Protein AF-G1DEV5-F1 (afdb_monomer)

Sequence (72 aa):
ALRRLRTACERAKRTLSSSAEASVEIDSLYEGVDFHTRITRARFEELCADLFRHTLKPVEQALRDAKMDKRQ

Solvent-accessible surface area (backbone atoms only — not comparable to full-atom values): 4188 Å² total; per-residue (Å²): 86,69,69,63,51,52,55,41,50,54,51,29,53,59,43,32,76,82,34,68,50,31,70,40,76,40,78,47,41,56,97,71,40,64,42,75,50,76,47,40,34,69,60,53,49,62,78,38,44,69,64,58,56,54,59,49,57,61,55,55,49,51,29,59,76,67,73,48,64,98,85,116

Secondary structure (DSSP, 8-state):
-HHHHHHHHHHHHHHHTTSSEEEEEEEEEETTEEEEEEEEHHHHHHHTHHHHHHTHHHHHHHHHHHT--TT-

Organism: NCBI:txid425674

Radius of gyration: 18.01 Å; Cα contacts (8 Å, |Δi|>4): 63; chains: 1; bounding box: 38×24×47 Å

Mean predicted aligned error: 4.01 Å

pLDDT: mean 95.27, std 5.39, range [57.41, 98.5]

InterPro domains:
  IPR013126 Heat shock protein 70 family [PF00012] (1-71)
  IPR013126 Heat shock protein 70 family [PTHR19375] (1-71)
  IPR043129 ATPase, nucleotide binding domain [SSF53067] (1-70)

Structure (mmCIF, N/CA/C/O backbone):
data_AF-G1DEV5-F1
#
_entry.id   AF-G1DEV5-F1
#
loop_
_atom_site.group_PDB
_atom_site.id
_atom_site.type_symbol
_atom_site.label_atom_id
_atom_site.label_alt_id
_atom_site.label_comp_id
_atom_site.label_asym_id
_atom_site.label_entity_id
_atom_site.label_seq_id
_atom_site.pdbx_PDB_ins_code
_atom_site.Cartn_x
_atom_site.Cartn_y
_atom_site.Cartn_z
_atom_site.occupancy
_atom_site.B_iso_or_equiv
_atom_site.auth_seq_id
_atom_site.auth_comp_id
_atom_site.auth_asym_id
_atom_site.auth_atom_id
_atom_site.pdbx_PDB_model_num
ATOM 1 N N . ALA A 1 1 ? -11.422 12.564 11.422 1.00 84.31 1 ALA A N 1
ATOM 2 C CA . ALA A 1 1 ? -11.441 11.147 11.004 1.00 84.31 1 ALA A CA 1
ATOM 3 C C . ALA A 1 1 ? -10.389 10.812 9.930 1.00 84.31 1 ALA A C 1
ATOM 5 O O . ALA A 1 1 ? -9.389 10.180 10.250 1.00 84.31 1 ALA A O 1
ATOM 6 N N . LEU A 1 2 ? -10.544 11.280 8.681 1.00 94.06 2 LEU A N 1
ATOM 7 C CA . LEU A 1 2 ? -9.788 10.775 7.514 1.00 94.06 2 LEU A CA 1
ATOM 8 C C . LEU A 1 2 ? -8.255 10.825 7.613 1.00 94.06 2 LEU A C 1
ATOM 10 O O . LEU A 1 2 ? -7.593 9.882 7.191 1.00 94.06 2 LEU A O 1
ATOM 14 N N . ARG A 1 3 ? -7.668 11.887 8.182 1.00 95.94 3 ARG A N 1
ATOM 15 C CA . ARG A 1 3 ? -6.205 11.978 8.357 1.00 95.94 3 ARG A CA 1
ATOM 16 C C . ARG A 1 3 ? -5.656 10.827 9.206 1.00 95.94 3 ARG A C 1
ATOM 18 O O . ARG A 1 3 ? -4.675 10.205 8.818 1.00 95.94 3 ARG A O 1
ATOM 25 N N . ARG A 1 4 ? -6.307 10.537 10.338 1.00 95.88 4 ARG A N 1
ATOM 26 C CA . ARG A 1 4 ? -5.912 9.464 11.268 1.00 95.88 4 ARG A CA 1
ATOM 27 C C . ARG A 1 4 ? -6.014 8.102 10.584 1.00 95.88 4 ARG A C 1
ATOM 29 O O . ARG A 1 4 ? -5.074 7.319 10.665 1.00 95.88 4 ARG A O 1
ATOM 36 N N . LEU A 1 5 ? -7.097 7.888 9.829 1.00 96.56 5 LEU A N 1
ATOM 37 C CA . LEU A 1 5 ? -7.284 6.688 9.014 1.00 96.56 5 LEU A CA 1
ATOM 38 C C . LEU A 1 5 ? -6.167 6.513 7.984 1.00 96.56 5 LEU A C 1
ATOM 40 O O . LEU A 1 5 ? -5.538 5.463 7.947 1.00 96.56 5 LEU A O 1
ATOM 44 N N . ARG A 1 6 ? -5.842 7.555 7.209 1.00 97.00 6 ARG A N 1
ATOM 45 C CA . ARG A 1 6 ? -4.738 7.506 6.235 1.00 97.00 6 ARG A CA 1
ATOM 46 C C . ARG A 1 6 ? -3.401 7.171 6.893 1.00 97.00 6 ARG A C 1
ATOM 48 O O . ARG A 1 6 ? -2.666 6.343 6.368 1.00 97.00 6 ARG A O 1
ATOM 55 N N . THR A 1 7 ? -3.091 7.768 8.044 1.00 97.38 7 THR A N 1
ATOM 56 C CA . THR A 1 7 ? -1.854 7.464 8.781 1.00 97.38 7 THR A CA 1
ATOM 57 C C . THR A 1 7 ? -1.800 6.006 9.239 1.00 97.38 7 THR A C 1
ATOM 59 O O . THR A 1 7 ? -0.749 5.377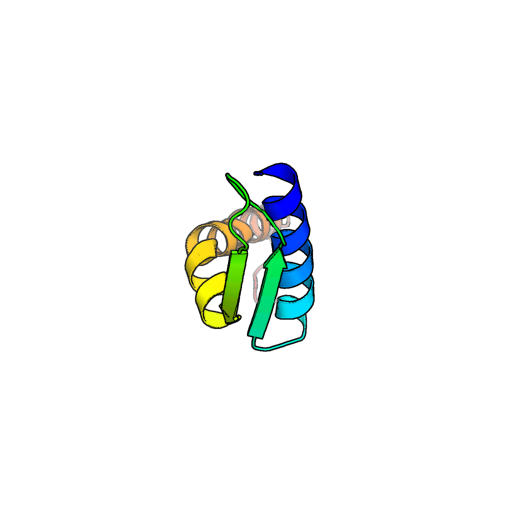 9.125 1.00 97.38 7 THR A O 1
ATOM 62 N N . ALA A 1 8 ? -2.911 5.455 9.730 1.00 97.31 8 ALA A N 1
ATOM 63 C CA . ALA A 1 8 ? -2.969 4.059 10.149 1.00 97.31 8 ALA A CA 1
ATOM 64 C C . ALA A 1 8 ? -2.868 3.098 8.950 1.00 97.31 8 ALA A C 1
ATOM 66 O O . ALA A 1 8 ? -2.087 2.149 8.997 1.00 97.31 8 ALA A O 1
ATOM 67 N N . CYS A 1 9 ? -3.553 3.394 7.840 1.00 97.44 9 CYS A N 1
ATOM 68 C CA . CYS A 1 9 ? -3.436 2.627 6.599 1.00 97.44 9 CYS A CA 1
ATOM 69 C C . CYS A 1 9 ? -2.012 2.660 6.024 1.00 97.44 9 CYS A C 1
ATOM 71 O O . CYS A 1 9 ? -1.523 1.638 5.558 1.00 97.44 9 CYS A O 1
ATOM 73 N N . GLU A 1 10 ? -1.310 3.796 6.089 1.00 97.94 10 GLU A N 1
ATOM 74 C CA . GLU A 1 10 ? 0.096 3.884 5.669 1.00 97.94 10 GLU A CA 1
ATOM 75 C C . GLU A 1 10 ? 1.012 2.989 6.512 1.00 97.94 10 GLU A C 1
ATOM 77 O O . GLU A 1 10 ? 1.907 2.337 5.970 1.00 97.94 10 GLU A O 1
ATOM 82 N N . ARG A 1 11 ? 0.779 2.908 7.828 1.00 97.31 11 ARG A N 1
ATOM 83 C CA . ARG A 1 11 ? 1.507 1.974 8.702 1.00 97.31 11 ARG A CA 1
ATOM 84 C C . ARG A 1 11 ? 1.198 0.525 8.337 1.00 97.31 11 ARG A C 1
ATOM 86 O O . ARG A 1 11 ? 2.133 -0.239 8.126 1.00 97.31 11 ARG A O 1
ATOM 93 N N . ALA A 1 12 ? -0.079 0.178 8.178 1.00 98.06 12 ALA A N 1
ATOM 94 C CA . ALA A 1 12 ? -0.490 -1.166 7.779 1.00 98.06 12 ALA A CA 1
ATOM 95 C C . ALA A 1 12 ? 0.108 -1.567 6.423 1.00 98.06 12 ALA A C 1
ATOM 97 O O . ALA A 1 12 ? 0.666 -2.651 6.307 1.00 98.06 12 ALA A O 1
ATOM 98 N N . LYS A 1 13 ? 0.102 -0.671 5.429 1.00 97.81 13 LYS A N 1
ATOM 99 C CA . LYS A 1 13 ? 0.751 -0.885 4.126 1.00 97.81 13 LYS A CA 1
ATOM 100 C C . LYS A 1 13 ? 2.235 -1.236 4.275 1.00 97.81 13 LYS A C 1
ATOM 102 O O . LYS A 1 13 ? 2.693 -2.186 3.651 1.00 97.81 13 LYS A O 1
ATOM 107 N N . ARG A 1 14 ? 2.981 -0.495 5.107 1.00 98.12 14 ARG A N 1
ATOM 108 C CA . ARG A 1 14 ? 4.403 -0.783 5.379 1.00 98.12 14 ARG A CA 1
ATOM 109 C C . ARG A 1 14 ? 4.587 -2.151 6.032 1.00 98.12 14 ARG A C 1
ATOM 111 O O . ARG A 1 14 ? 5.491 -2.880 5.646 1.00 98.12 14 ARG A O 1
ATOM 118 N N . THR A 1 15 ? 3.726 -2.512 6.981 1.00 98.12 15 THR A N 1
ATOM 119 C CA . THR A 1 15 ? 3.742 -3.842 7.605 1.00 98.12 15 THR A CA 1
ATOM 120 C C . THR A 1 15 ? 3.455 -4.940 6.585 1.00 98.12 15 THR A C 1
ATOM 122 O O . THR A 1 15 ? 4.151 -5.947 6.572 1.00 98.12 15 THR A O 1
ATOM 125 N N . LEU A 1 16 ? 2.496 -4.743 5.678 1.00 98.25 16 LEU A N 1
ATOM 126 C CA . LEU A 1 16 ? 2.172 -5.716 4.631 1.00 98.25 16 LEU A CA 1
ATOM 127 C C . LEU A 1 16 ? 3.320 -5.951 3.639 1.00 98.25 16 LEU A C 1
ATOM 129 O O . LEU A 1 16 ? 3.371 -7.015 3.021 1.00 98.25 16 LEU A O 1
ATOM 133 N N . SER A 1 17 ? 4.268 -5.014 3.510 1.00 97.56 17 SER A N 1
ATOM 134 C CA . SER A 1 17 ? 5.476 -5.218 2.700 1.00 97.56 17 SER A CA 1
ATOM 135 C C . SER A 1 17 ? 6.384 -6.332 3.238 1.00 97.56 17 SER A C 1
ATOM 137 O O . SER A 1 17 ? 7.124 -6.922 2.458 1.00 97.56 17 SER A O 1
ATOM 139 N N . SER A 1 18 ? 6.321 -6.659 4.535 1.00 97.25 18 SER A N 1
ATOM 140 C CA . SER A 1 18 ? 7.089 -7.758 5.145 1.00 97.25 18 SER A CA 1
ATOM 141 C C . SER A 1 18 ? 6.210 -8.882 5.706 1.00 97.25 18 SER A C 1
ATOM 143 O O . SER A 1 18 ? 6.602 -10.045 5.643 1.00 97.25 18 SER A O 1
ATOM 145 N N . SER A 1 19 ? 4.985 -8.582 6.139 1.00 97.81 19 SER A N 1
ATOM 146 C CA . SER A 1 19 ? 4.043 -9.523 6.768 1.00 97.81 19 SER A CA 1
ATOM 147 C C . SER A 1 19 ? 2.858 -9.887 5.868 1.00 97.81 19 SER A C 1
ATOM 149 O O . SER A 1 19 ? 2.502 -9.140 4.957 1.00 97.81 19 SER A O 1
ATOM 151 N N . ALA A 1 20 ? 2.227 -11.038 6.120 1.00 98.06 20 ALA A N 1
ATOM 152 C CA . ALA A 1 20 ? 1.054 -11.498 5.367 1.00 98.06 20 AL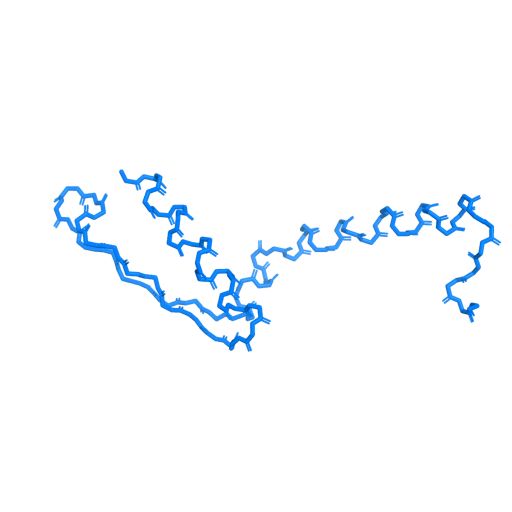A A CA 1
ATOM 153 C C . ALA A 1 20 ? -0.255 -10.789 5.770 1.00 98.06 20 ALA A C 1
ATOM 155 O O . ALA A 1 20 ? -1.221 -10.806 5.008 1.00 98.06 20 ALA A O 1
ATOM 156 N N . GLU A 1 21 ? -0.291 -10.150 6.939 1.00 98.06 21 GLU A N 1
ATOM 157 C CA . GLU A 1 21 ? -1.449 -9.434 7.476 1.00 98.06 21 GLU A CA 1
ATOM 158 C C . GLU A 1 21 ? -1.030 -8.237 8.342 1.00 98.06 21 GLU A C 1
ATOM 160 O O . GLU A 1 21 ? 0.115 -8.152 8.796 1.00 98.06 21 GLU A O 1
ATOM 165 N N . ALA A 1 22 ? -1.957 -7.300 8.548 1.00 98.19 22 ALA A N 1
ATOM 166 C CA . ALA A 1 22 ? -1.804 -6.149 9.430 1.00 98.19 22 ALA A CA 1
ATOM 167 C C . ALA A 1 22 ? -3.152 -5.747 10.055 1.00 98.19 22 ALA A C 1
ATOM 169 O O . ALA A 1 22 ? -4.197 -5.821 9.404 1.00 98.19 22 ALA A O 1
ATOM 170 N N . SER A 1 23 ? -3.113 -5.267 11.298 1.00 97.19 23 SER A N 1
ATOM 171 C CA . SER A 1 23 ? -4.266 -4.680 11.993 1.00 97.19 23 SER A CA 1
ATOM 172 C C . SER A 1 23 ? -4.246 -3.155 11.884 1.00 97.19 23 SER A C 1
ATOM 174 O O . SER A 1 23 ? -3.187 -2.527 11.946 1.00 97.19 23 SER A O 1
ATOM 176 N N . VAL A 1 24 ? -5.422 -2.552 11.738 1.00 97.12 24 VAL A N 1
ATOM 177 C CA . VAL A 1 24 ? -5.647 -1.104 11.754 1.00 97.12 24 VAL A CA 1
ATOM 178 C C . VAL A 1 24 ? -6.579 -0.794 12.914 1.00 97.12 24 VAL A C 1
ATOM 180 O O . VAL A 1 24 ? -7.734 -1.214 12.905 1.00 97.12 24 VAL A O 1
ATOM 183 N N . GLU A 1 25 ? -6.069 -0.049 13.891 1.00 96.31 25 GLU A N 1
ATOM 184 C CA . GLU A 1 25 ? -6.765 0.274 15.140 1.00 96.31 25 GLU A CA 1
ATOM 185 C C . GLU A 1 25 ? -6.706 1.785 15.372 1.00 96.31 25 GLU A C 1
ATOM 187 O O . GLU A 1 25 ? -5.633 2.393 15.291 1.00 96.31 25 GLU A O 1
ATOM 192 N N . ILE A 1 26 ? -7.866 2.414 15.566 1.00 96.25 26 ILE A N 1
ATOM 193 C CA . ILE A 1 26 ? -7.994 3.859 15.761 1.00 96.25 26 ILE A CA 1
ATOM 194 C C . ILE A 1 26 ? -9.143 4.150 16.728 1.00 96.25 26 ILE A C 1
ATOM 196 O O . ILE A 1 26 ? -10.308 4.009 16.360 1.00 96.25 26 ILE A O 1
ATOM 200 N N . ASP A 1 27 ? -8.817 4.671 17.905 1.00 95.25 27 ASP A N 1
ATOM 201 C CA . ASP A 1 27 ? -9.817 5.047 18.913 1.00 95.25 27 ASP A CA 1
ATOM 202 C C . ASP A 1 27 ? -10.682 6.224 18.441 1.00 95.25 27 ASP A C 1
ATOM 204 O O . ASP A 1 27 ? -10.167 7.192 17.873 1.00 95.25 27 ASP A O 1
ATOM 208 N N . SER A 1 28 ? -11.988 6.203 18.694 1.00 94.31 28 SER A N 1
ATOM 209 C CA . SER A 1 28 ? -12.917 7.300 18.401 1.00 94.31 28 SER A CA 1
ATOM 210 C C . SER A 1 28 ? -12.692 7.901 17.005 1.00 94.31 28 SER A C 1
ATOM 212 O O . SER A 1 28 ? -12.422 9.100 16.848 1.00 94.31 28 SER A O 1
ATOM 214 N N . LEU A 1 29 ? -12.683 7.058 15.966 1.00 95.00 29 LEU A N 1
ATOM 215 C CA . LEU A 1 29 ? -12.419 7.489 14.593 1.00 95.00 29 LEU A CA 1
ATOM 216 C C . LEU A 1 29 ? -13.492 8.478 14.113 1.00 95.00 29 LEU A C 1
ATOM 218 O O . LEU A 1 29 ? -13.146 9.480 13.466 1.00 95.00 29 LEU A O 1
ATOM 222 N N . TYR A 1 30 ? -14.758 8.201 14.436 1.00 93.69 30 TYR A N 1
ATOM 223 C CA . TYR A 1 30 ? -15.921 9.017 14.091 1.00 93.69 30 TYR A CA 1
ATOM 224 C C . TYR A 1 30 ? -16.993 8.909 15.186 1.00 93.69 30 TYR A C 1
ATOM 226 O O . TYR A 1 30 ? -17.280 7.808 15.632 1.00 93.69 30 TYR A O 1
ATOM 234 N N . GLU A 1 31 ? -17.539 10.043 15.644 1.00 93.12 31 GLU A N 1
ATOM 235 C CA . GLU A 1 31 ? -18.614 10.112 16.661 1.00 93.12 31 GLU A CA 1
ATOM 236 C C . GLU A 1 31 ? -18.355 9.296 17.945 1.00 93.12 31 GLU A C 1
ATOM 238 O O . GLU A 1 31 ? -19.265 8.741 18.547 1.00 93.12 31 GLU A O 1
ATOM 243 N N . GLY A 1 32 ? -17.092 9.217 18.377 1.00 92.06 32 GLY A N 1
ATOM 244 C CA . GLY A 1 32 ? -16.706 8.441 19.563 1.00 92.06 32 GLY A CA 1
ATOM 245 C C . GLY A 1 32 ? -16.657 6.925 19.342 1.00 92.06 32 GLY A C 1
ATOM 246 O O . GLY A 1 32 ? -16.361 6.195 20.279 1.00 92.06 32 GLY A O 1
ATOM 247 N N . VAL A 1 33 ? -16.894 6.447 18.118 1.00 93.88 33 VAL A N 1
ATOM 248 C CA . VAL A 1 33 ? -16.819 5.028 17.755 1.00 93.88 33 VAL A CA 1
ATOM 249 C C . VAL A 1 33 ? -15.394 4.659 17.353 1.00 93.88 33 VAL A C 1
ATOM 251 O O . VAL A 1 33 ? -14.790 5.295 16.479 1.00 93.88 33 VAL A O 1
ATOM 254 N N . ASP A 1 34 ? -14.861 3.617 17.982 1.00 95.12 34 ASP A N 1
ATOM 255 C CA . ASP A 1 34 ? -13.558 3.043 17.656 1.00 95.12 34 ASP A CA 1
ATOM 256 C C . ASP A 1 34 ? -13.594 2.311 16.313 1.00 95.12 34 ASP A C 1
ATOM 258 O O . ASP A 1 34 ? -14.606 1.746 15.896 1.00 95.12 34 ASP A O 1
ATOM 262 N N . PHE A 1 35 ? -12.461 2.304 15.622 1.00 96.19 35 PHE A N 1
ATOM 263 C CA . PHE A 1 35 ? -12.294 1.579 14.374 1.00 96.19 35 PHE A CA 1
ATOM 264 C C . PHE A 1 35 ? -11.237 0.494 14.534 1.00 96.19 35 PHE A C 1
ATOM 266 O O . PHE A 1 35 ? -10.078 0.791 14.820 1.00 96.19 35 PHE A O 1
ATOM 273 N N . HIS A 1 36 ? -11.635 -0.752 14.289 1.00 96.62 36 HIS A N 1
ATOM 274 C CA . HIS A 1 36 ? -10.751 -1.909 14.265 1.00 96.62 36 HIS A CA 1
ATOM 275 C C . HIS A 1 36 ? -11.022 -2.735 13.008 1.00 96.62 36 HIS A C 1
ATOM 277 O O . HIS A 1 36 ? -12.158 -3.117 12.736 1.00 96.62 36 HIS A O 1
ATOM 283 N N . THR A 1 37 ? -9.979 -3.037 12.242 1.00 96.69 37 THR A N 1
ATOM 284 C CA . THR A 1 37 ? -10.056 -3.988 11.129 1.00 96.69 37 THR A CA 1
ATOM 285 C C . THR A 1 37 ? -8.717 -4.675 10.921 1.00 96.69 37 THR A C 1
ATOM 287 O O . THR A 1 37 ? -7.666 -4.141 11.2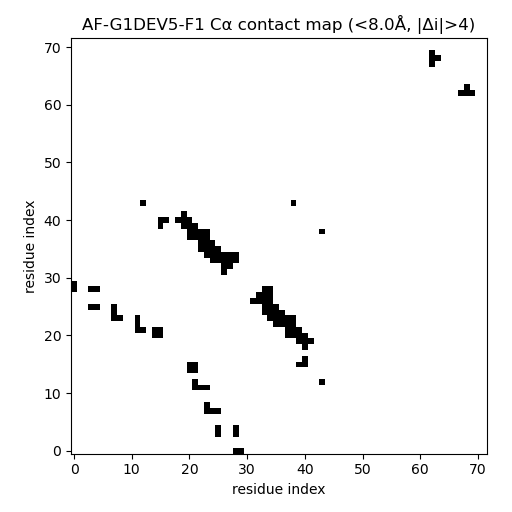75 1.00 96.69 37 THR A O 1
ATOM 290 N N . ARG A 1 38 ? -8.738 -5.840 10.276 1.00 97.25 38 ARG A N 1
ATOM 291 C CA . ARG A 1 38 ? -7.540 -6.501 9.753 1.00 97.25 38 ARG A CA 1
ATOM 292 C C . ARG A 1 38 ? -7.561 -6.495 8.234 1.00 97.25 38 ARG A C 1
ATOM 294 O O . ARG A 1 38 ? -8.628 -6.484 7.622 1.00 97.25 38 ARG A O 1
ATOM 301 N N . ILE A 1 39 ? -6.383 -6.486 7.631 1.00 98.06 39 ILE A N 1
ATOM 302 C CA . ILE A 1 39 ? -6.201 -6.588 6.186 1.00 98.06 39 ILE A CA 1
ATOM 303 C C . ILE A 1 39 ? -5.061 -7.557 5.888 1.00 98.06 39 ILE A C 1
ATOM 305 O O . ILE A 1 39 ? -4.020 -7.531 6.543 1.00 98.06 39 ILE A O 1
ATOM 309 N N . THR A 1 40 ? -5.262 -8.422 4.899 1.00 98.50 40 THR A N 1
ATOM 310 C CA . THR A 1 40 ? -4.229 -9.337 4.408 1.00 98.50 40 THR A CA 1
ATOM 311 C C . THR A 1 40 ? -3.476 -8.713 3.238 1.00 98.50 40 THR A C 1
ATOM 313 O O . THR A 1 40 ? -4.010 -7.864 2.518 1.00 98.50 40 THR A O 1
ATOM 316 N N . ARG A 1 41 ? -2.243 -9.170 3.004 1.00 98.25 41 ARG A N 1
ATOM 317 C CA . ARG A 1 41 ? -1.435 -8.769 1.847 1.00 98.25 41 ARG A CA 1
ATOM 318 C C . ARG A 1 41 ? -2.176 -9.061 0.545 1.00 98.25 41 ARG A C 1
ATOM 320 O O . ARG A 1 41 ? -2.282 -8.173 -0.287 1.00 98.25 41 ARG A O 1
ATOM 327 N N . ALA A 1 42 ? -2.772 -10.249 0.427 1.00 98.06 42 ALA A N 1
ATOM 328 C CA . ALA A 1 42 ? -3.548 -10.639 -0.749 1.00 98.06 42 ALA A CA 1
ATOM 329 C C . ALA A 1 42 ? -4.702 -9.662 -1.033 1.00 98.06 42 ALA A C 1
ATOM 331 O O . ALA A 1 42 ? -4.877 -9.224 -2.167 1.00 98.06 42 ALA A O 1
ATOM 332 N N . ARG A 1 43 ? -5.453 -9.253 0.003 1.00 97.88 43 ARG A N 1
ATOM 333 C CA . ARG A 1 43 ? -6.544 -8.284 -0.164 1.00 97.88 43 ARG A CA 1
ATOM 334 C C . ARG A 1 43 ? -6.027 -6.899 -0.549 1.00 97.88 43 ARG A C 1
ATOM 336 O O . ARG A 1 43 ? -6.647 -6.225 -1.362 1.00 97.88 43 ARG A O 1
ATOM 343 N N . PHE A 1 44 ? -4.905 -6.466 0.022 1.00 97.81 44 PHE A N 1
ATOM 344 C CA . PHE A 1 44 ? -4.265 -5.208 -0.361 1.00 97.81 44 PHE A CA 1
ATOM 345 C C . PHE A 1 44 ? -3.787 -5.225 -1.821 1.00 97.81 44 PHE A C 1
ATOM 347 O O . PHE A 1 44 ? -4.025 -4.268 -2.553 1.00 97.81 44 PHE A O 1
ATOM 354 N N . GLU A 1 45 ? -3.163 -6.316 -2.261 1.00 97.38 45 GLU A N 1
ATOM 355 C CA . GLU A 1 45 ? -2.695 -6.475 -3.639 1.00 97.38 45 GLU A CA 1
ATOM 356 C C . GLU A 1 45 ? -3.849 -6.504 -4.642 1.00 97.38 45 GLU A C 1
ATOM 358 O O . GLU A 1 45 ? -3.756 -5.879 -5.695 1.00 97.38 45 GLU A O 1
ATOM 363 N N . GLU A 1 46 ? -4.963 -7.151 -4.296 1.00 97.81 46 GLU A N 1
ATOM 364 C CA . GLU A 1 46 ? -6.190 -7.125 -5.094 1.00 97.81 46 GLU A CA 1
ATOM 365 C C . GLU A 1 46 ? -6.738 -5.695 -5.247 1.00 97.81 46 GLU A C 1
ATOM 367 O O . GLU A 1 46 ? -7.047 -5.269 -6.360 1.00 97.81 46 GLU A O 1
ATOM 372 N N . LEU A 1 47 ? -6.795 -4.927 -4.150 1.00 97.31 47 LEU A N 1
ATOM 373 C CA . LEU A 1 47 ? -7.257 -3.532 -4.148 1.00 97.31 47 LEU A CA 1
ATOM 374 C C . LEU A 1 47 ? -6.374 -2.594 -4.984 1.00 97.31 47 LEU A C 1
ATOM 376 O O . LEU A 1 47 ? -6.842 -1.538 -5.400 1.00 97.31 47 LEU A O 1
ATOM 380 N N . CYS A 1 48 ? -5.105 -2.944 -5.193 1.00 97.12 48 CYS A N 1
ATOM 381 C CA . CYS A 1 48 ? -4.135 -2.148 -5.948 1.00 97.12 48 CYS A CA 1
ATOM 382 C C . CYS A 1 48 ? -3.738 -2.792 -7.286 1.00 97.12 48 CYS A C 1
ATOM 384 O O . CYS A 1 48 ? -2.771 -2.353 -7.913 1.00 97.12 48 CYS A O 1
ATOM 386 N N . ALA A 1 49 ? -4.449 -3.830 -7.735 1.00 97.12 49 ALA A N 1
ATOM 387 C CA . ALA A 1 49 ? -4.033 -4.643 -8.874 1.00 97.12 49 ALA A CA 1
ATOM 388 C C . ALA A 1 49 ? -3.921 -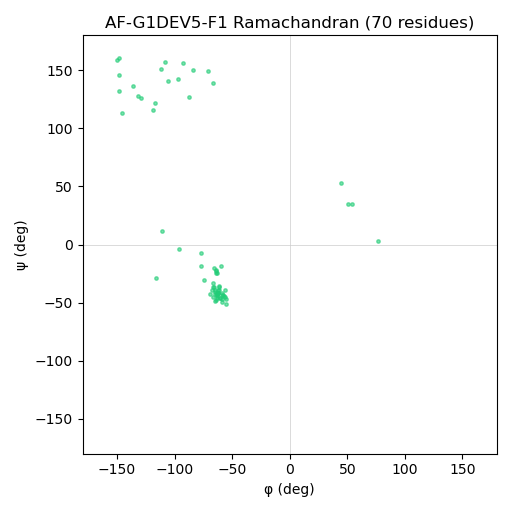3.840 -10.183 1.00 97.12 49 ALA A C 1
ATOM 390 O O . ALA A 1 49 ? -3.033 -4.090 -10.999 1.00 97.12 49 ALA A O 1
ATOM 391 N N . ASP A 1 50 ? -4.806 -2.871 -10.405 1.00 96.88 50 ASP A N 1
ATOM 392 C CA . ASP A 1 50 ? -4.767 -1.956 -11.547 1.00 96.88 50 ASP A CA 1
ATOM 393 C C . ASP A 1 50 ? -3.550 -1.015 -11.488 1.00 96.88 50 ASP A C 1
ATOM 395 O O . ASP A 1 50 ? -2.814 -0.888 -12.471 1.00 96.88 50 ASP A O 1
ATOM 399 N N . LEU A 1 51 ? -3.278 -0.432 -10.317 1.00 96.62 51 LEU A N 1
ATOM 400 C CA . LEU A 1 51 ? -2.127 0.440 -10.086 1.00 96.62 51 LEU A CA 1
ATOM 401 C C . LEU A 1 51 ? -0.810 -0.317 -10.278 1.00 96.62 51 LEU A C 1
ATOM 403 O O . LEU A 1 51 ? 0.100 0.182 -10.941 1.00 96.62 51 LEU A O 1
ATOM 407 N N . PHE A 1 52 ? -0.712 -1.541 -9.759 1.00 95.75 52 PHE A N 1
ATOM 408 C CA . PHE A 1 52 ? 0.476 -2.377 -9.918 1.00 95.75 52 PHE A CA 1
ATOM 409 C C . PHE A 1 52 ? 0.703 -2.766 -11.377 1.00 95.75 52 PHE A C 1
ATOM 411 O O . PHE A 1 52 ? 1.829 -2.663 -11.859 1.00 95.75 52 PHE A O 1
ATOM 418 N N . ARG A 1 53 ? -0.347 -3.099 -12.136 1.00 96.00 53 ARG A N 1
ATOM 419 C CA . ARG A 1 53 ? -0.226 -3.342 -13.586 1.00 96.00 53 ARG A CA 1
ATOM 420 C C . ARG A 1 53 ? 0.256 -2.107 -14.343 1.00 96.00 53 ARG A C 1
ATOM 422 O O . ARG A 1 53 ? 1.037 -2.232 -15.284 1.00 96.00 53 ARG A O 1
ATOM 429 N N . HIS A 1 54 ? -0.159 -0.911 -13.930 1.00 96.75 54 HIS A N 1
ATOM 430 C CA . HIS A 1 54 ? 0.313 0.331 -14.542 1.00 96.75 54 HIS A CA 1
ATOM 431 C C . HIS A 1 54 ? 1.813 0.578 -14.360 1.00 96.75 54 HIS A C 1
ATOM 433 O O . HIS A 1 54 ? 2.397 1.251 -15.208 1.00 96.75 54 HIS A O 1
ATOM 439 N N . THR A 1 55 ? 2.458 -0.012 -13.347 1.00 96.19 55 THR A N 1
ATOM 440 C CA . THR A 1 55 ? 3.916 0.104 -13.167 1.00 96.19 55 THR A CA 1
ATOM 441 C C . THR A 1 55 ? 4.723 -0.568 -14.282 1.00 96.19 55 THR A C 1
ATOM 443 O O . THR A 1 55 ? 5.865 -0.183 -14.514 1.00 96.19 55 THR A O 1
ATOM 446 N N . LEU A 1 56 ? 4.132 -1.503 -15.037 1.00 95.56 56 LEU A N 1
ATOM 447 C CA . LEU A 1 56 ? 4.811 -2.160 -16.158 1.00 95.56 56 LEU A CA 1
ATOM 448 C C . LEU A 1 56 ? 4.948 -1.246 -17.384 1.00 95.56 56 LEU A C 1
ATOM 450 O O . LEU A 1 56 ? 5.931 -1.341 -18.113 1.00 95.56 56 LEU A O 1
ATOM 454 N N . LYS A 1 57 ? 4.005 -0.317 -17.592 1.00 95.06 57 LYS A N 1
ATOM 455 C CA . LYS A 1 57 ? 4.008 0.611 -18.737 1.00 95.06 57 LYS A CA 1
ATOM 456 C C . LYS A 1 57 ? 5.308 1.431 -18.854 1.00 95.06 57 LYS A C 1
ATOM 458 O O . LYS A 1 57 ? 5.891 1.424 -19.940 1.00 95.06 57 LYS A O 1
ATOM 463 N N . PRO A 1 58 ? 5.796 2.120 -17.800 1.00 95.81 58 PRO A N 1
ATOM 464 C CA . PRO A 1 58 ? 7.048 2.873 -17.884 1.00 95.81 58 PRO A CA 1
ATOM 465 C C . PRO A 1 58 ? 8.276 1.974 -18.068 1.00 95.81 58 PRO A C 1
ATOM 467 O O . PRO A 1 58 ? 9.199 2.370 -18.771 1.00 95.81 58 PRO A O 1
ATOM 470 N N . VAL A 1 59 ? 8.281 0.75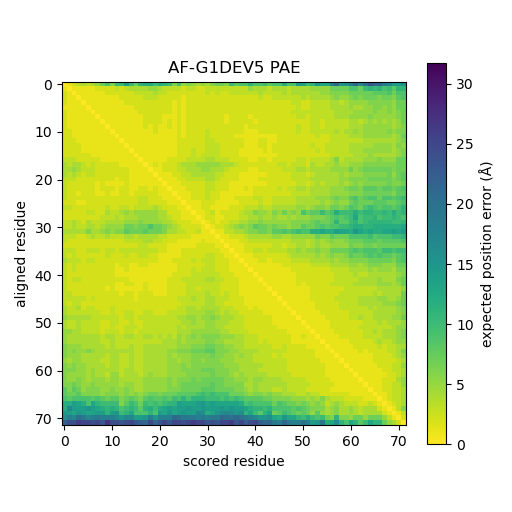8 -17.507 1.00 95.12 59 VAL A N 1
ATOM 471 C CA . VAL A 1 59 ? 9.380 -0.208 -17.704 1.00 95.12 59 VAL A CA 1
ATOM 472 C C . VAL A 1 59 ? 9.479 -0.614 -19.173 1.00 95.12 59 VAL A C 1
ATOM 474 O O . VAL A 1 59 ? 10.557 -0.606 -19.761 1.00 95.12 59 VAL A O 1
ATOM 477 N N . GLU A 1 60 ? 8.347 -0.927 -19.797 1.00 94.12 60 GLU A N 1
ATOM 478 C CA . GLU A 1 60 ? 8.309 -1.282 -21.215 1.00 94.12 60 GLU A CA 1
ATOM 479 C C . GLU A 1 60 ? 8.689 -0.115 -22.122 1.00 94.12 60 GLU A C 1
ATOM 481 O O . GLU A 1 60 ? 9.348 -0.325 -23.138 1.00 94.12 60 GLU A O 1
ATOM 486 N N . GLN A 1 61 ? 8.295 1.106 -21.759 1.00 95.31 61 GLN A N 1
ATOM 487 C CA . GLN A 1 61 ? 8.705 2.303 -22.484 1.00 95.31 61 GLN A CA 1
ATOM 488 C C . GLN A 1 61 ? 10.220 2.510 -22.403 1.00 95.31 61 GLN A C 1
ATOM 490 O O . GLN A 1 61 ? 10.858 2.665 -23.439 1.00 95.31 61 GLN A O 1
ATOM 495 N N . ALA A 1 62 ? 10.800 2.413 -21.206 1.00 96.25 62 ALA A N 1
ATOM 496 C CA . ALA A 1 62 ? 12.236 2.570 -21.006 1.00 96.25 62 ALA A CA 1
ATOM 497 C C . ALA A 1 62 ? 13.057 1.554 -21.821 1.00 96.25 62 ALA A C 1
ATOM 499 O O . ALA A 1 62 ? 14.050 1.925 -22.440 1.00 96.25 62 ALA A O 1
ATOM 500 N N . LEU A 1 63 ? 12.622 0.290 -21.879 1.00 95.38 63 LEU A N 1
ATOM 501 C CA . LEU A 1 63 ? 13.285 -0.741 -22.688 1.00 95.38 63 LEU A CA 1
ATOM 502 C C . LEU A 1 63 ? 13.208 -0.450 -24.192 1.00 95.38 63 LEU A C 1
ATOM 504 O O . LEU A 1 63 ? 14.208 -0.596 -24.897 1.00 95.38 63 LEU A O 1
ATOM 508 N N . ARG A 1 64 ? 12.042 0.001 -24.682 1.00 94.81 64 ARG A N 1
ATOM 509 C CA . ARG A 1 64 ? 11.875 0.416 -26.084 1.00 94.81 64 ARG A CA 1
ATOM 510 C C . ARG A 1 64 ? 12.806 1.571 -26.438 1.00 94.81 64 ARG A C 1
ATOM 512 O O . ARG A 1 64 ? 13.479 1.507 -27.464 1.00 94.81 64 ARG A O 1
ATOM 519 N N . ASP A 1 65 ? 12.871 2.583 -25.580 1.00 96.19 65 ASP A N 1
ATOM 520 C CA . ASP A 1 65 ? 13.701 3.772 -25.794 1.00 96.19 65 ASP A CA 1
ATOM 521 C C . ASP A 1 65 ? 15.198 3.428 -25.758 1.00 96.19 65 ASP A C 1
ATOM 523 O O . ASP A 1 65 ? 15.977 3.943 -26.560 1.00 96.19 65 ASP A O 1
ATOM 527 N N . ALA A 1 66 ? 15.591 2.488 -24.893 1.00 96.56 66 ALA A N 1
ATOM 528 C CA . ALA A 1 66 ? 16.955 1.970 -24.803 1.00 96.56 66 ALA A CA 1
ATOM 529 C C . ALA A 1 66 ? 17.317 0.961 -25.910 1.00 96.56 66 ALA A C 1
ATOM 531 O O . ALA A 1 66 ? 18.478 0.569 -26.014 1.00 96.56 66 ALA A O 1
ATOM 532 N N . LYS A 1 67 ? 16.353 0.536 -26.743 1.00 93.62 67 LYS A N 1
ATOM 533 C CA . LYS A 1 67 ? 16.510 -0.538 -27.745 1.00 93.62 67 LYS A CA 1
ATOM 534 C C . LYS A 1 67 ? 17.024 -1.854 -27.141 1.00 93.62 67 LYS A C 1
ATOM 536 O O . LYS A 1 67 ? 17.784 -2.577 -27.783 1.00 93.62 67 LYS A O 1
ATOM 541 N N . MET A 1 68 ? 16.607 -2.157 -25.915 1.00 93.50 68 MET A N 1
ATOM 542 C CA . MET A 1 68 ? 16.983 -3.371 -25.189 1.00 93.5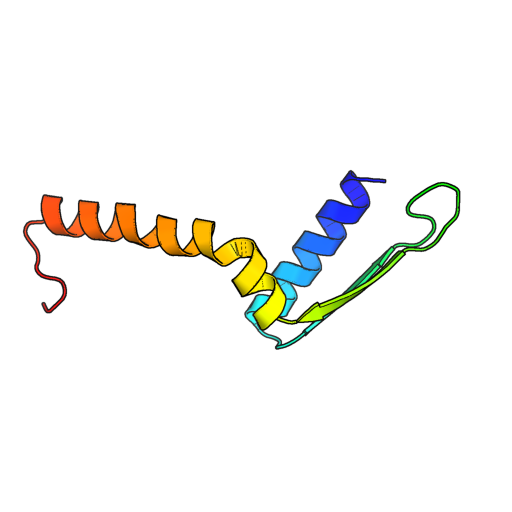0 68 MET A CA 1
ATOM 543 C C . MET A 1 68 ? 15.815 -4.357 -25.163 1.00 93.50 68 MET A C 1
ATOM 545 O O . MET A 1 68 ? 14.658 -3.965 -24.993 1.00 93.50 68 MET A O 1
ATOM 549 N N . ASP A 1 69 ? 16.113 -5.647 -25.315 1.00 89.00 69 ASP A N 1
ATOM 550 C CA . ASP A 1 69 ? 15.119 -6.707 -25.128 1.00 89.00 69 ASP A CA 1
ATOM 551 C C . ASP A 1 69 ? 14.999 -7.069 -23.638 1.00 89.00 69 ASP A C 1
ATOM 553 O O . ASP A 1 69 ? 15.978 -6.997 -22.899 1.00 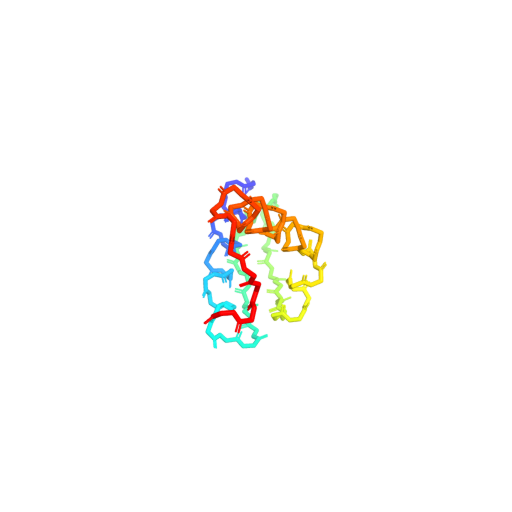89.00 69 ASP A O 1
ATOM 557 N N . LYS A 1 70 ? 13.814 -7.510 -23.192 1.00 85.44 70 LYS A N 1
ATOM 558 C CA . LYS A 1 70 ? 13.588 -7.979 -21.808 1.00 85.44 70 LYS A CA 1
ATOM 559 C C . LYS A 1 70 ? 14.480 -9.173 -21.418 1.00 85.44 70 LYS A C 1
ATOM 561 O O . LYS A 1 70 ? 14.561 -9.480 -20.234 1.00 85.44 70 LYS A O 1
ATOM 566 N N . ARG A 1 71 ? 15.045 -9.895 -22.393 1.00 82.44 71 ARG A N 1
ATOM 567 C CA . ARG A 1 71 ? 15.846 -11.117 -22.205 1.00 82.44 71 ARG A CA 1
ATOM 568 C C . ARG A 1 71 ? 17.361 -10.888 -22.173 1.00 82.44 71 ARG A C 1
ATOM 570 O O . ARG A 1 71 ? 18.079 -11.875 -22.020 1.00 82.44 71 ARG A O 1
ATOM 577 N N . GLN A 1 72 ? 17.836 -9.658 -22.385 1.00 57.41 72 GLN A N 1
ATOM 578 C CA . GLN A 1 72 ? 19.242 -9.305 -22.143 1.00 57.41 72 GLN A CA 1
ATOM 579 C C . GLN A 1 72 ? 19.509 -9.163 -20.646 1.00 57.41 72 GLN A C 1
ATOM 581 O O . GLN A 1 72 ? 20.617 -9.566 -20.233 1.00 57.41 72 GLN A O 1
#

Foldseek 3Di:
DVVLQVVQVVVQVVVLVPDQKDWRWAQCPDPRDTDIDMDGNVRVCVVCVVVVVVVVVVVVVVCVVVVHDPVD

Nearest PDB structures (foldseek):
  3a8y-assembly2_B  TM=9.800E-01  e=7.919E-09  Homo sapiens
  6s02-assembly2_B  TM=9.761E-01  e=4.303E-08  Plasmodium falciparum 3D7
  5f0x-assembly2_B  TM=9.837E-01  e=8.465E-07  Homo sapiens
  3iuc-assembly3_C  TM=9.876E-01  e=9.693E-07  Homo sapiens
  7n1r-assembly2_B  TM=9.783E-01  e=1.271E-06  Homo sapiens

=== Feature glossary ===
Legend for the data blocks above and below:

— What the protein is —

The amino-acid sequence is the protein's primary structure: the linear order of residues from the N-terminus to the C-terminus, written in one-letter code. Everything else here — the 3D coordinates, the secondary structure, the domain annotations — is ultimately a consequence of this string.

Functional annotations link the protein to curated databases. InterPro entries identify conserved domains and families by matching the sequence against member-database signatures (Pfam, PROSITE, CDD, …). Gene Ontology (GO) terms describe molecular function, biological process, and cellular component in a controlled vocabulary. CATH places the structure in a hierarchical fold classification (Class/Architecture/Topology/Homologous-superfamily). The organism is the source species.

— Where its atoms are —

Atomic coordinates in PDBx/mmCIF format — the same representation the Protein Data Bank distributes. Each line of the _atom_site loop places one backbone atom in Cartesian space (units: ångströms, origin: arbitrary).

The six renders are orthographic views along the three Cartesian axes in both directions. Representation (cartoon, sticks, or surface) and color scheme (sequence-rainbow or by-chain) vary across proteins so the training set covers all the common visualization conventions.

— Local backbone conformation —

Eight-state secondary structure (DSSP): H is the canonical α-helix, G the tighter 3₁₀-helix, I the wider π-helix; E/B are β-structure, T and S are turns and bends, and '-' is everything else. DSSP derives these from the pattern of main-chain N–H···O=C hydrogen bonds, not from the sequence.

Three-state secondary structure (P-SEA) collapses the eight DSSP classes into helix (a), strand (b), and coil (c). P-SEA assigns these from Cα geometry alone — distances and angles — without requiring backbone oxygens, so it works on any Cα trace.

φ (phi) and ψ (psi) are the two rotatable backbone dihedrals per residue: φ is the C(i-1)–N–Cα–C torsion, ψ is the N–Cα–C–N(i+1) torsion, both in degrees on (−180°, 180°]. α-helical residues cluster near (−60°, −45°); β-strand residues near (−120°, +130°). A Ramachandran plot is simply a scatter of (φ, ψ) for every residue.

— Global shape and packing —

The geometric summary reports three shape descriptors. Rg (radius of gyration) measures how spread out the Cα atoms are about their centre of mass; compact globular proteins have small Rg, elongated or unfolded ones large. Cα contacts (<8 Å, |i−j|>4) count long-range residue pairs in spatial proximity — high for tightly packed folds, near zero for rods or random coil. The bounding-box extents give the protein's footprint along x, y, z in Å.

SASA measures how much of the protein is reachable by solvent. It is computed by rolling a water-sized probe over the atomic surface and summing the expo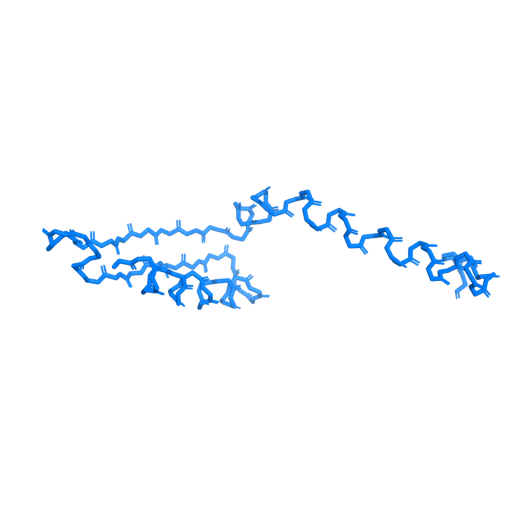sed area (Å²). Per-residue SASA distinguishes core (buried, low SASA) from surface (exposed, high SASA) residues; total SASA is a whole-molecule size measure.

Plot images: a contact map (which residues are close in 3D, as an N×N binary image), a Ramachandran scatter (backbone torsion angles, revealing secondary-structure composition at a glance), and — for AlphaFold structures — a PAE heatmap (pairwise prediction confidence).

— Structural neighborhood —

A 3Di character summarizes, for each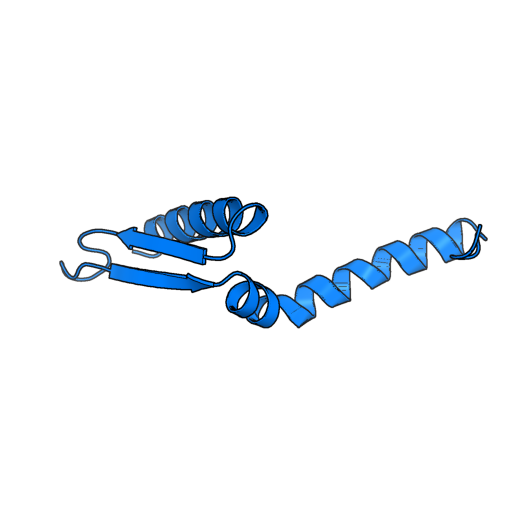 residue, the relative orientation of the Cα frame of its nearest spatial neighbor. Because it encodes fold topology rather than chemistry, 3Di alignments detect remote structural similarity that sequence alignment misses.

The Foldseek neighbor list gives the closest experimentally determined structures in the PDB, ranked by structural alignment. TM-score near 1 means near-identical fold; near 0.3 means only rough topology match. This is how one finds what a novel AlphaFold prediction most resembles in the solved-structure universe.

— Confidence and disorder —

For AlphaFold models, the B-factor field carries pLDDT — the model's own estimate of local accuracy on a 0–100 scale. Regions with pLDDT<50 should be treated as essentially unmodeled; they often correspond to intrinsically disordered segments.

Crystallographic B-factors measure how much each atom's electron density is smeared out, in Å². They rise in mobile loops and surface residues and fall in the buried interior. In AlphaFold models this column is repurposed to hold pLDDT instead.

Predicted Aligned Error (PAE) is an AlphaFold confidence matrix: entry (i, j) is the expected error in the position of residue j, in ångströms, when the prediction is superimposed on the true structure at residue i. Low PAE within a block of residues means that block is internally rigid and well-predicted; high PAE between two blocks means their relative placement is uncertain even if each block individually is confident.